Protein AF-A0A395GHM1-F1 (afdb_monomer)

Mean predicted aligned error: 10.69 Å

Solvent-accessible surface area (backbone atoms only — not comparable to full-atom values): 8608 Å² total; per-residue (Å²): 136,84,82,78,71,78,75,82,69,78,58,62,66,59,56,48,53,36,48,53,25,49,51,34,34,50,52,32,69,75,34,58,88,77,44,60,58,66,70,43,49,52,85,38,84,64,59,95,66,16,75,51,76,62,40,36,84,74,55,28,65,70,48,37,27,75,59,27,49,52,51,30,50,51,52,51,49,49,58,52,50,53,60,48,55,55,35,45,76,76,40,60,87,53,34,64,59,53,50,52,54,56,55,51,53,51,49,52,66,57,50,50,60,52,53,51,49,53,53,50,54,50,49,31,43,75,71,63,77,42,88,82,58,93,75,42,79,90,80,40,68,91,84,71,77,134

Radius of gyration: 22.51 Å; Cα contacts (8 Å, |Δi|>4): 71; chains: 1; bounding box: 68×45×54 Å

Structure (mmCIF, N/CA/C/O backbone):
data_AF-A0A395GHM1-F1
#
_entry.id   AF-A0A395GHM1-F1
#
loop_
_atom_site.group_PDB
_atom_site.id
_atom_site.type_symbol
_atom_site.label_atom_id
_atom_site.label_alt_id
_atom_site.label_comp_id
_atom_site.label_asym_id
_atom_site.label_entity_id
_atom_site.label_seq_id
_atom_site.pdbx_PDB_ins_code
_atom_site.Cartn_x
_atom_site.Cartn_y
_atom_site.Cartn_z
_atom_site.occupancy
_atom_site.B_iso_or_equiv
_atom_site.auth_seq_id
_atom_site.auth_comp_id
_atom_site.auth_asym_id
_atom_site.auth_atom_id
_atom_site.pdbx_PDB_model_num
ATOM 1 N N . MET A 1 1 ? -38.609 3.037 25.067 1.00 35.94 1 MET A N 1
ATOM 2 C CA . MET A 1 1 ? -38.239 4.041 24.048 1.00 35.94 1 MET A CA 1
ATOM 3 C C . MET A 1 1 ? -36.725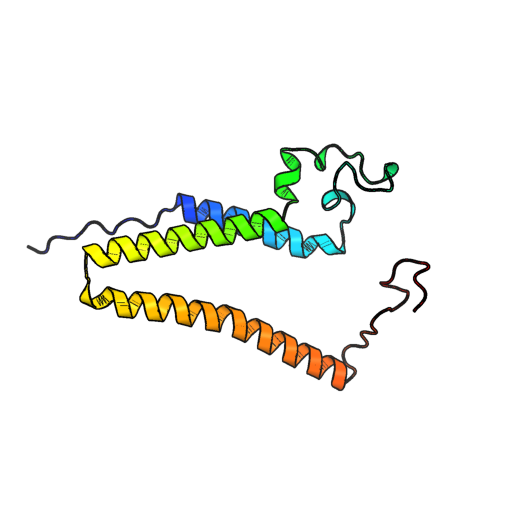 3.988 23.887 1.00 35.94 1 MET A C 1
ATOM 5 O O . MET A 1 1 ? -36.010 4.595 24.668 1.00 35.94 1 MET A O 1
ATOM 9 N N . ALA A 1 2 ? -36.237 3.122 22.995 1.00 37.53 2 ALA A N 1
ATOM 10 C CA . ALA A 1 2 ? -34.806 2.916 22.783 1.00 37.53 2 ALA A CA 1
ATOM 11 C C . ALA A 1 2 ? -34.285 4.020 21.856 1.00 37.53 2 ALA A C 1
ATOM 13 O O . ALA A 1 2 ? -34.709 4.109 20.707 1.00 37.53 2 ALA A O 1
ATOM 14 N N . LEU A 1 3 ? -33.416 4.883 22.378 1.00 43.34 3 LEU A N 1
ATOM 15 C CA . LEU A 1 3 ? -32.706 5.886 21.593 1.00 43.34 3 LEU A CA 1
ATOM 16 C C . LEU A 1 3 ? -31.771 5.153 20.628 1.00 43.34 3 LEU A C 1
ATOM 18 O O . LEU A 1 3 ? -30.749 4.602 21.032 1.00 43.34 3 LEU A O 1
ATOM 22 N N . THR A 1 4 ? -32.138 5.111 19.351 1.00 47.81 4 THR A N 1
ATOM 23 C CA . THR A 1 4 ? -31.234 4.702 18.279 1.00 47.81 4 THR A CA 1
ATOM 24 C C . THR A 1 4 ? -30.149 5.767 18.171 1.00 47.81 4 THR A C 1
ATOM 26 O O . THR A 1 4 ? -30.382 6.835 17.605 1.00 47.81 4 THR A O 1
ATOM 29 N N . ALA A 1 5 ? -28.982 5.511 18.763 1.00 48.44 5 ALA A N 1
ATOM 30 C CA . ALA A 1 5 ? -27.799 6.323 18.520 1.00 48.44 5 ALA A CA 1
ATOM 31 C C . ALA A 1 5 ? -27.563 6.392 16.998 1.00 48.44 5 ALA A C 1
ATOM 33 O O . ALA A 1 5 ? -27.666 5.352 16.333 1.00 48.44 5 ALA A O 1
ATOM 34 N N . PRO A 1 6 ? -27.295 7.575 16.417 1.00 42.91 6 PRO A N 1
ATOM 35 C CA . PRO A 1 6 ? -26.961 7.659 15.006 1.00 42.91 6 PRO A CA 1
ATOM 36 C C . PRO A 1 6 ? -25.716 6.804 14.788 1.00 42.91 6 PRO A C 1
ATOM 38 O O . PRO A 1 6 ? -24.674 7.058 15.389 1.00 42.91 6 PRO A O 1
ATOM 41 N N . ALA A 1 7 ? -25.826 5.761 13.963 1.00 50.97 7 ALA A N 1
ATOM 42 C CA . ALA A 1 7 ? -24.663 5.011 13.523 1.00 50.97 7 ALA A CA 1
ATOM 43 C C . ALA A 1 7 ? -23.707 6.027 12.895 1.00 50.97 7 ALA A C 1
ATOM 45 O O . ALA A 1 7 ? -24.026 6.587 11.846 1.00 50.97 7 ALA A O 1
ATOM 46 N N . THR A 1 8 ? -22.592 6.335 13.564 1.00 58.72 8 THR A N 1
ATOM 47 C CA . THR A 1 8 ? -21.615 7.294 13.050 1.00 58.72 8 THR A CA 1
ATOM 48 C C . THR A 1 8 ? -21.127 6.753 11.711 1.00 58.72 8 THR A C 1
ATOM 50 O O . THR A 1 8 ? -20.431 5.738 11.635 1.00 58.72 8 THR A O 1
ATOM 53 N N . GLY A 1 9 ? -21.642 7.361 10.640 1.00 58.88 9 GLY A N 1
ATOM 54 C CA . GLY A 1 9 ? -21.613 6.804 9.298 1.00 58.88 9 GLY A CA 1
ATOM 55 C C . GLY A 1 9 ? -20.187 6.492 8.889 1.00 58.88 9 GLY A C 1
ATOM 56 O O . GLY A 1 9 ? -19.268 7.280 9.116 1.00 58.88 9 GLY A O 1
ATOM 57 N N . ARG A 1 10 ? -19.995 5.314 8.299 1.00 63.62 10 ARG A N 1
ATOM 58 C CA . ARG A 1 10 ? -18.761 5.012 7.587 1.00 63.62 10 ARG A CA 1
ATOM 59 C C . ARG A 1 10 ? -18.533 6.140 6.584 1.00 63.62 10 ARG A C 1
ATOM 61 O O . ARG A 1 10 ? -19.419 6.449 5.795 1.00 63.62 10 ARG A O 1
ATOM 68 N N . GLU A 1 11 ? -17.370 6.769 6.644 1.00 80.12 11 GLU A N 1
ATOM 69 C CA . GLU A 1 11 ? -17.019 7.879 5.763 1.00 80.12 11 GLU A CA 1
ATOM 70 C C . GLU A 1 11 ? -16.819 7.332 4.339 1.00 80.12 11 GLU A C 1
ATOM 72 O O . GLU A 1 11 ? -15.714 6.964 3.938 1.00 80.12 11 GLU A O 1
ATOM 77 N N . HIS A 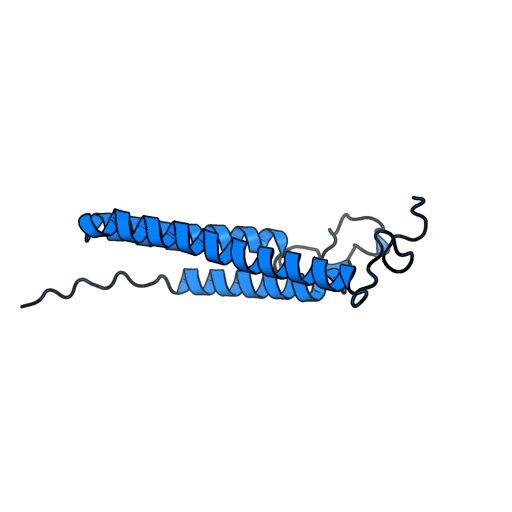1 12 ? -17.911 7.218 3.582 1.00 83.50 12 HIS A N 1
ATOM 78 C CA . HIS A 1 12 ? -17.935 6.578 2.263 1.00 83.50 12 HIS A CA 1
ATOM 79 C C . HIS A 1 12 ? -16.926 7.193 1.283 1.00 83.50 12 HIS A C 1
ATOM 81 O O . HIS A 1 12 ? -16.382 6.496 0.428 1.00 83.50 12 HIS A O 1
ATOM 87 N N . TRP A 1 13 ? -16.626 8.482 1.440 1.00 87.56 13 TRP A N 1
ATOM 88 C CA . TRP A 1 13 ? -15.626 9.184 0.643 1.00 87.56 13 TRP A CA 1
ATOM 89 C C . TRP A 1 13 ? -14.187 8.721 0.947 1.00 87.56 13 TRP A C 1
ATOM 91 O O . TRP A 1 13 ? -13.395 8.572 0.016 1.00 87.56 13 TRP A O 1
ATOM 101 N N . LEU A 1 14 ? -13.848 8.413 2.210 1.00 89.06 14 LEU A N 1
ATOM 102 C CA . LEU A 1 14 ? -12.540 7.848 2.584 1.00 89.06 14 LEU A CA 1
ATOM 103 C C . LEU A 1 14 ? -12.380 6.433 2.040 1.00 89.06 14 LEU A C 1
ATOM 105 O O . LEU A 1 14 ? -11.306 6.064 1.565 1.00 89.06 14 LEU A O 1
ATOM 109 N N . ASP A 1 15 ? -13.452 5.642 2.088 1.00 89.00 15 ASP A N 1
ATOM 110 C CA . ASP A 1 15 ? -13.454 4.302 1.509 1.00 89.00 15 ASP A CA 1
ATOM 111 C C . ASP A 1 15 ? -13.288 4.343 -0.015 1.00 89.00 15 ASP A C 1
ATOM 113 O O . ASP A 1 15 ? -12.540 3.529 -0.561 1.00 89.00 15 ASP A O 1
ATOM 117 N N . GLY A 1 16 ? -13.923 5.309 -0.690 1.00 90.88 16 GLY A N 1
ATOM 118 C CA . GLY A 1 16 ? -13.753 5.554 -2.122 1.00 90.88 16 GLY A CA 1
ATOM 119 C C . GLY A 1 16 ? -12.322 5.957 -2.479 1.00 90.88 16 GLY A C 1
ATOM 120 O O . GLY A 1 16 ? -11.717 5.357 -3.366 1.00 90.88 16 GLY A O 1
ATOM 121 N N . LEU A 1 17 ? -11.735 6.901 -1.737 1.00 91.69 17 LEU A N 1
ATOM 122 C CA . LEU A 1 17 ? -10.355 7.342 -1.956 1.00 91.69 17 LEU A CA 1
ATOM 123 C C . LEU A 1 17 ? -9.346 6.212 -1.707 1.00 91.69 17 LEU A C 1
ATOM 125 O O . LEU A 1 17 ? -8.412 6.025 -2.488 1.00 91.69 17 LEU A O 1
ATOM 129 N N . ARG A 1 18 ? -9.569 5.400 -0.666 1.00 91.94 18 ARG A N 1
ATOM 130 C CA . ARG A 1 18 ? -8.792 4.179 -0.422 1.00 91.94 18 ARG A CA 1
ATOM 131 C C . ARG A 1 18 ? -8.923 3.194 -1.586 1.00 91.94 18 ARG A C 1
ATOM 133 O O . ARG A 1 18 ? -7.931 2.578 -1.963 1.00 91.94 18 ARG A O 1
ATOM 140 N N . GLY A 1 19 ? -10.123 3.038 -2.145 1.00 92.94 19 GLY A N 1
ATOM 141 C CA . GLY A 1 19 ? -10.380 2.185 -3.306 1.00 92.94 19 GLY A CA 1
ATOM 142 C C . GLY A 1 19 ? -9.613 2.638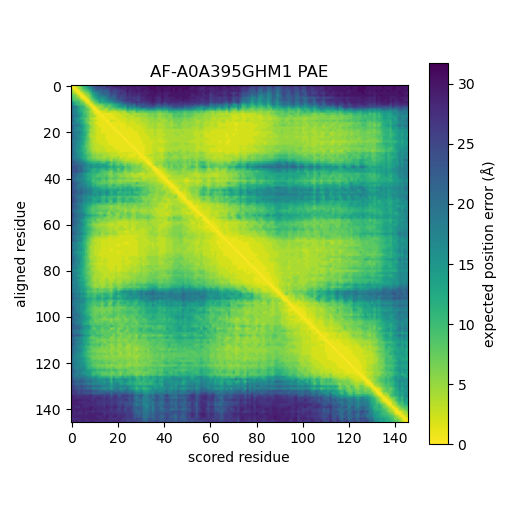 -4.549 1.00 92.94 19 GLY A C 1
ATOM 143 O O . GLY A 1 19 ? -8.945 1.822 -5.178 1.00 92.94 19 GLY A O 1
ATOM 144 N N . ILE A 1 20 ? -9.634 3.939 -4.850 1.00 94.25 20 ILE A N 1
ATOM 145 C CA . ILE A 1 20 ? -8.876 4.530 -5.965 1.00 94.25 20 ILE A CA 1
ATOM 146 C C . ILE A 1 20 ? -7.374 4.296 -5.772 1.00 94.25 20 ILE A C 1
ATOM 148 O O . ILE A 1 20 ? -6.706 3.810 -6.683 1.00 94.25 20 ILE A O 1
ATOM 152 N N . ALA A 1 21 ? -6.848 4.567 -4.572 1.00 93.69 21 ALA A N 1
ATOM 153 C CA . ALA A 1 21 ? -5.444 4.312 -4.262 1.00 93.69 21 ALA A CA 1
ATOM 154 C C . ALA A 1 21 ? -5.085 2.826 -4.445 1.00 93.69 21 ALA A C 1
ATOM 156 O O . ALA A 1 21 ? -4.081 2.511 -5.077 1.00 93.69 21 ALA A O 1
ATOM 157 N N . ALA A 1 22 ? -5.925 1.905 -3.960 1.00 93.81 22 ALA A N 1
ATOM 158 C CA . ALA A 1 22 ? -5.705 0.467 -4.110 1.00 93.81 22 ALA A CA 1
ATOM 159 C C . ALA A 1 22 ? -5.726 0.009 -5.578 1.00 93.81 22 ALA A C 1
ATOM 161 O O . ALA A 1 22 ? -4.904 -0.819 -5.963 1.00 93.81 22 ALA A O 1
ATOM 162 N N . ALA A 1 23 ? -6.624 0.559 -6.400 1.00 94.25 23 ALA A N 1
ATOM 163 C CA . ALA A 1 23 ? -6.686 0.260 -7.828 1.00 94.25 23 ALA A CA 1
ATOM 164 C C . ALA A 1 23 ? -5.407 0.705 -8.555 1.00 94.25 23 ALA A C 1
ATOM 166 O O . ALA A 1 23 ? -4.849 -0.063 -9.337 1.00 94.25 23 ALA A O 1
ATOM 167 N N . ILE A 1 24 ? -4.892 1.899 -8.240 1.00 92.56 24 ILE A N 1
ATOM 168 C CA . ILE A 1 24 ? -3.625 2.391 -8.801 1.00 92.56 24 ILE A CA 1
ATOM 169 C C . ILE A 1 24 ? -2.444 1.523 -8.339 1.00 92.56 24 ILE A C 1
ATOM 171 O O . ILE A 1 24 ? -1.570 1.192 -9.135 1.00 92.56 24 ILE A O 1
ATOM 175 N N . VAL A 1 25 ? -2.416 1.103 -7.070 1.00 93.44 25 VAL A N 1
ATOM 176 C CA . VAL A 1 25 ? -1.372 0.202 -6.549 1.00 93.44 25 VAL A CA 1
ATOM 177 C C . VAL A 1 25 ? -1.408 -1.164 -7.235 1.00 93.44 25 VAL A C 1
ATOM 179 O O . VAL A 1 25 ? -0.349 -1.711 -7.544 1.00 93.44 25 VAL A O 1
ATOM 182 N N . ALA A 1 26 ? -2.599 -1.712 -7.486 1.00 91.88 26 ALA A N 1
ATOM 183 C CA . ALA A 1 26 ? -2.749 -2.955 -8.233 1.00 91.88 26 ALA A CA 1
ATOM 184 C C . ALA A 1 26 ? -2.224 -2.784 -9.663 1.00 91.88 26 ALA A C 1
ATOM 186 O O . ALA A 1 26 ? -1.373 -3.557 -10.094 1.00 91.88 26 ALA A O 1
ATOM 187 N N . TRP A 1 27 ? -2.653 -1.725 -10.357 1.00 91.06 27 TRP A N 1
ATOM 188 C CA . TRP A 1 27 ? -2.175 -1.392 -11.700 1.00 91.06 27 TRP A CA 1
ATOM 189 C C . TRP A 1 27 ? -0.649 -1.270 -11.762 1.00 91.06 27 TRP A C 1
ATOM 191 O O . TRP A 1 27 ? -0.021 -1.840 -12.653 1.00 91.06 27 TRP A O 1
ATOM 201 N N . PHE A 1 28 ? -0.047 -0.590 -10.782 1.00 90.00 28 PHE A N 1
ATOM 202 C CA . PHE A 1 28 ? 1.403 -0.469 -10.649 1.00 90.00 28 PHE A CA 1
ATOM 203 C C . PHE A 1 28 ? 2.081 -1.842 -10.582 1.00 90.00 28 PHE A C 1
ATOM 205 O O . PHE A 1 28 ? 2.954 -2.115 -11.396 1.00 90.00 28 PHE A O 1
ATOM 212 N N . HIS A 1 29 ? 1.657 -2.737 -9.683 1.00 89.69 29 HIS A N 1
ATOM 213 C CA . HIS A 1 29 ? 2.280 -4.063 -9.563 1.00 89.69 29 HIS A CA 1
ATOM 214 C C . HIS A 1 29 ? 2.092 -4.924 -10.817 1.00 89.69 29 HIS A C 1
ATOM 216 O O . HIS A 1 29 ? 2.994 -5.678 -11.164 1.00 89.69 29 HIS A O 1
ATOM 222 N N . PHE A 1 30 ? 0.964 -4.790 -11.520 1.00 87.38 30 PHE A N 1
ATOM 223 C CA . PHE A 1 30 ? 0.728 -5.525 -12.766 1.00 87.38 30 PHE A CA 1
ATOM 224 C C . PHE A 1 30 ? 1.611 -5.073 -13.927 1.00 87.38 30 PHE A C 1
ATOM 226 O O . PHE A 1 30 ? 1.838 -5.845 -14.849 1.00 87.38 30 PHE A O 1
ATOM 233 N N . THR A 1 31 ? 2.071 -3.824 -13.924 1.00 86.88 31 THR A N 1
ATOM 234 C CA . THR A 1 31 ? 2.680 -3.225 -15.118 1.00 86.88 31 THR A CA 1
ATOM 235 C C . THR A 1 31 ? 4.098 -2.719 -14.895 1.00 86.88 31 THR A C 1
ATOM 237 O O . THR A 1 31 ? 4.773 -2.416 -15.872 1.00 86.88 31 THR A O 1
ATOM 240 N N . VAL A 1 32 ? 4.590 -2.653 -13.653 1.00 83.06 32 VAL A N 1
ATOM 241 C CA . VAL A 1 32 ? 5.941 -2.153 -13.340 1.00 83.06 32 VAL A CA 1
ATOM 242 C C . VAL A 1 32 ? 7.056 -2.986 -13.971 1.00 83.06 32 VAL A C 1
ATOM 244 O O . VAL A 1 32 ? 8.065 -2.419 -14.380 1.00 83.06 32 VAL A O 1
ATOM 247 N N . CYS A 1 33 ? 6.863 -4.299 -14.104 1.00 78.06 33 CYS A N 1
ATOM 248 C CA . C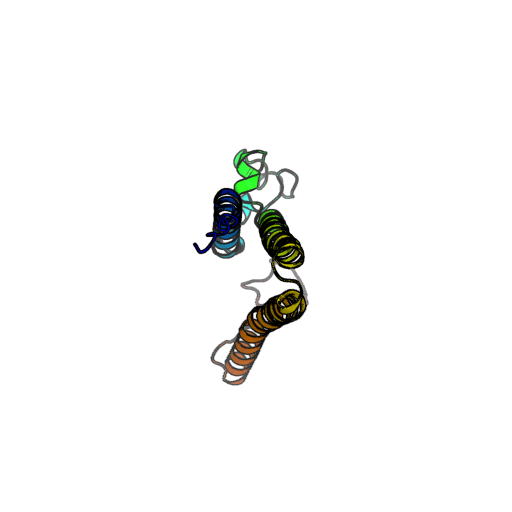YS A 1 33 ? 7.836 -5.189 -14.742 1.00 78.06 33 CYS A CA 1
ATOM 249 C C . CYS A 1 33 ? 7.809 -5.106 -16.277 1.00 78.06 33 CYS A C 1
ATOM 251 O O . CYS A 1 33 ? 8.837 -5.313 -16.909 1.00 78.06 33 CYS A O 1
ATOM 253 N N . GLU A 1 34 ? 6.666 -4.748 -16.865 1.00 79.31 34 GLU A N 1
ATOM 254 C CA . GLU A 1 34 ? 6.461 -4.747 -18.322 1.00 79.31 34 GLU A CA 1
ATOM 255 C C . GLU A 1 34 ? 6.653 -3.355 -18.949 1.00 79.31 34 GLU A C 1
ATOM 257 O O . GLU A 1 34 ? 7.100 -3.214 -20.086 1.00 79.31 34 GLU A O 1
ATOM 262 N N . MET A 1 35 ? 6.314 -2.289 -18.219 1.00 75.12 35 MET A N 1
ATOM 263 C CA . MET A 1 35 ? 6.270 -0.923 -18.739 1.00 75.12 35 MET A CA 1
ATOM 264 C C . MET A 1 35 ? 7.309 -0.026 -18.065 1.00 75.12 35 MET A C 1
ATOM 266 O O . MET A 1 35 ? 6.995 0.723 -17.153 1.00 75.12 35 MET A O 1
ATOM 270 N N . GLY A 1 36 ? 8.549 -0.016 -18.551 1.00 72.00 36 GLY A N 1
ATOM 271 C CA . GLY A 1 36 ? 9.608 0.851 -18.006 1.00 72.00 36 GLY A CA 1
ATOM 272 C C . GLY A 1 36 ? 9.328 2.370 -18.072 1.00 72.00 36 GLY A C 1
ATOM 273 O O . GLY A 1 36 ? 9.424 3.047 -17.044 1.00 72.00 36 GLY A O 1
ATOM 274 N N . PRO A 1 37 ? 8.974 2.949 -19.240 1.00 74.12 37 PRO A N 1
ATOM 275 C CA . PRO A 1 37 ? 8.845 4.400 -19.415 1.00 74.12 37 PRO A CA 1
ATOM 276 C C . PRO A 1 37 ? 7.916 5.140 -18.429 1.00 74.12 37 PRO A C 1
ATOM 278 O O . PRO A 1 37 ? 8.339 6.172 -17.908 1.00 74.12 37 PRO A O 1
ATOM 281 N N . PRO A 1 38 ? 6.681 4.684 -18.129 1.00 77.69 38 PRO A N 1
ATOM 282 C CA . PRO A 1 38 ? 5.780 5.391 -17.206 1.00 77.69 38 PRO A CA 1
ATOM 283 C C . PRO A 1 38 ? 6.253 5.431 -15.750 1.00 77.69 38 PRO A C 1
ATOM 285 O O . PRO A 1 38 ? 5.857 6.336 -15.016 1.00 77.69 38 PRO A O 1
ATOM 288 N N . TYR A 1 39 ? 7.121 4.505 -15.338 1.00 80.50 39 TYR A N 1
ATOM 289 C CA . TYR A 1 39 ? 7.631 4.438 -13.965 1.00 80.50 39 TYR A CA 1
ATOM 290 C C . TYR A 1 39 ? 8.969 5.151 -13.767 1.00 80.50 39 TYR A C 1
ATOM 292 O O . TYR A 1 39 ? 9.414 5.328 -12.631 1.00 80.50 39 TYR A O 1
ATOM 300 N N . ARG A 1 40 ? 9.595 5.618 -14.851 1.00 82.38 40 ARG A N 1
ATOM 301 C CA . ARG A 1 40 ? 10.806 6.438 -14.797 1.00 82.38 40 ARG A CA 1
ATOM 302 C C . ARG A 1 40 ? 10.464 7.921 -14.652 1.00 82.38 40 ARG A C 1
ATOM 304 O O . ARG A 1 40 ? 9.449 8.415 -15.139 1.00 82.38 40 ARG A O 1
ATOM 311 N N . SER A 1 41 ? 11.339 8.647 -13.957 1.00 81.25 41 SER A N 1
ATOM 312 C CA . SER A 1 41 ? 11.239 10.104 -13.838 1.00 81.25 41 SER A CA 1
ATOM 313 C C . SER A 1 41 ? 11.514 10.771 -15.185 1.00 81.25 41 SER A C 1
ATOM 315 O O . SER A 1 41 ? 12.388 10.318 -15.919 1.00 81.25 41 SER A O 1
ATOM 317 N N . PHE A 1 42 ? 10.867 11.907 -15.451 1.00 82.31 42 PHE A N 1
ATOM 318 C CA . PHE A 1 42 ? 11.134 12.738 -16.635 1.00 82.31 42 PHE A CA 1
ATOM 319 C C . PHE A 1 42 ? 12.617 13.168 -16.766 1.00 82.31 42 PHE A C 1
ATOM 321 O O . PHE A 1 42 ? 13.125 13.486 -17.837 1.00 82.31 42 PHE A O 1
ATOM 328 N N . TRP A 1 43 ? 13.343 13.184 -15.647 1.00 83.06 43 TRP A N 1
ATOM 329 C CA . TRP A 1 43 ? 14.764 13.540 -15.600 1.00 83.06 43 TRP A CA 1
ATOM 330 C C . TRP A 1 43 ? 15.699 12.324 -15.514 1.00 83.06 43 TRP A C 1
ATOM 332 O O . TRP A 1 43 ? 16.876 12.480 -15.209 1.00 83.06 43 TRP A O 1
ATOM 342 N N . SER A 1 44 ? 15.188 11.112 -15.746 1.00 82.31 44 SER A N 1
ATOM 343 C CA . SER A 1 44 ? 15.987 9.883 -15.749 1.00 82.31 44 SER A CA 1
ATOM 344 C C . SER A 1 44 ? 16.815 9.756 -17.037 1.00 82.31 44 SER A C 1
ATOM 346 O O . SER A 1 44 ? 16.433 10.260 -18.095 1.00 82.31 44 SER A O 1
ATOM 348 N N . THR A 1 45 ? 17.969 9.094 -16.952 1.00 79.75 45 THR A N 1
ATOM 349 C CA . THR A 1 45 ? 18.827 8.751 -18.093 1.00 79.75 45 THR A CA 1
ATOM 350 C C . THR A 1 45 ? 18.515 7.334 -18.600 1.00 79.75 45 THR A C 1
ATOM 352 O O . THR A 1 45 ? 18.175 6.470 -17.788 1.00 79.75 45 THR A O 1
ATOM 355 N N . PRO A 1 46 ? 18.623 7.058 -19.915 1.00 81.25 46 PRO A N 1
ATOM 356 C CA . PRO A 1 46 ? 18.905 7.986 -21.018 1.00 81.25 46 PRO A CA 1
ATOM 357 C C . PRO A 1 46 ? 17.711 8.907 -21.341 1.00 81.25 46 PRO A C 1
ATOM 359 O O . PRO A 1 46 ? 16.553 8.568 -21.104 1.00 81.25 46 PRO A O 1
ATOM 362 N N . ALA A 1 47 ? 17.986 10.116 -21.840 1.00 77.44 47 ALA A N 1
ATOM 363 C CA . ALA A 1 47 ? 16.968 11.164 -21.998 1.00 77.44 47 ALA A CA 1
ATOM 364 C C . ALA A 1 47 ? 15.950 10.877 -23.118 1.00 77.44 47 ALA A C 1
ATOM 366 O O . ALA A 1 47 ? 14.794 11.286 -23.002 1.00 77.44 47 ALA A O 1
ATOM 367 N N . GLU A 1 48 ? 16.358 10.151 -24.162 1.00 80.56 48 GLU A N 1
ATOM 368 C CA . GLU A 1 48 ? 15.494 9.683 -25.261 1.00 80.56 48 GLU A CA 1
ATOM 369 C C . GLU A 1 48 ? 14.304 8.856 -24.751 1.00 80.56 48 GLU A C 1
ATOM 371 O O . GLU A 1 48 ? 13.187 8.943 -25.273 1.00 80.56 48 GLU A O 1
ATOM 376 N N . ASP A 1 49 ? 14.523 8.152 -23.636 1.00 77.88 49 ASP A N 1
ATOM 377 C CA . ASP A 1 49 ? 13.539 7.295 -23.002 1.00 77.88 49 ASP A CA 1
ATOM 378 C C . ASP A 1 49 ? 12.706 7.946 -21.900 1.00 77.88 49 ASP A C 1
ATOM 380 O O . ASP A 1 49 ? 11.802 7.335 -21.329 1.00 77.88 49 ASP A O 1
ATOM 384 N N . ASN A 1 50 ? 12.956 9.207 -21.584 1.00 80.38 50 ASN A N 1
ATOM 385 C CA . ASN A 1 50 ? 12.385 9.803 -20.383 1.00 80.38 50 ASN A CA 1
ATOM 386 C C . ASN A 1 50 ? 11.881 11.226 -20.609 1.00 80.38 50 ASN A C 1
ATOM 388 O O . ASN A 1 50 ? 11.714 11.985 -19.670 1.00 80.38 50 ASN A O 1
ATOM 392 N N . ARG A 1 51 ? 11.603 11.604 -21.858 1.00 84.31 51 ARG A N 1
ATOM 393 C CA . ARG A 1 51 ? 11.049 12.921 -22.207 1.00 84.31 51 ARG A CA 1
ATOM 394 C C . ARG A 1 51 ? 9.587 12.849 -22.643 1.00 84.31 51 ARG A C 1
ATOM 396 O O . ARG A 1 51 ? 9.186 13.485 -23.614 1.00 84.31 51 ARG A O 1
ATOM 403 N N . ARG A 1 52 ? 8.770 12.051 -21.948 1.00 83.56 52 ARG A N 1
ATOM 404 C CA . ARG A 1 52 ? 7.359 11.848 -22.314 1.00 83.56 52 ARG A CA 1
ATOM 405 C C . ARG A 1 52 ? 6.424 12.700 -21.459 1.00 83.56 52 ARG A C 1
ATOM 407 O O . ARG A 1 52 ? 6.600 12.813 -20.250 1.00 83.56 52 ARG A O 1
ATOM 414 N N . TRP A 1 53 ? 5.384 13.270 -22.069 1.00 83.94 53 TRP A N 1
ATOM 415 C CA . TRP A 1 53 ? 4.445 14.162 -21.368 1.00 83.94 53 TRP A CA 1
ATOM 416 C C . TRP A 1 53 ? 3.678 13.471 -20.231 1.00 83.94 53 TRP A C 1
ATOM 418 O O . TRP A 1 53 ? 3.387 14.107 -19.223 1.00 83.94 53 TRP A O 1
ATOM 428 N N . PHE A 1 54 ? 3.418 12.161 -20.329 1.00 82.69 54 PHE A N 1
ATOM 429 C CA . PHE A 1 54 ? 2.744 11.399 -19.267 1.00 82.69 54 PHE A CA 1
ATOM 430 C C . PHE A 1 54 ? 3.577 11.247 -17.9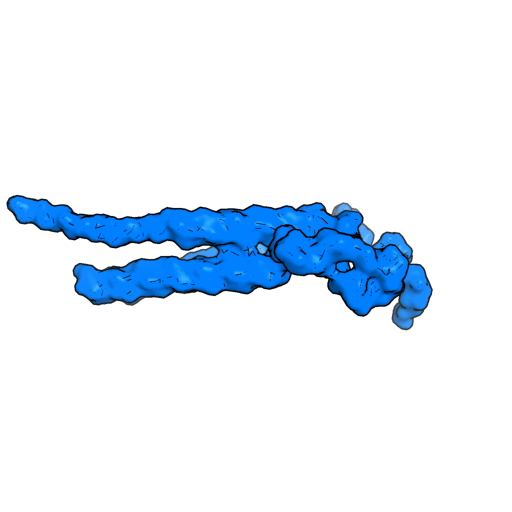80 1.00 82.69 54 PHE A C 1
ATOM 432 O O . PHE A 1 54 ? 3.027 10.909 -16.935 1.00 82.69 54 PHE A O 1
ATOM 439 N N . GLN A 1 55 ? 4.888 11.512 -18.029 1.00 84.25 55 GLN A N 1
ATOM 440 C CA . GLN A 1 55 ? 5.766 11.495 -16.852 1.00 84.25 55 GLN A CA 1
ATOM 441 C C . GLN A 1 55 ? 5.649 12.784 -16.019 1.00 84.25 55 GLN A C 1
ATOM 443 O O . GLN A 1 55 ? 6.206 12.864 -14.922 1.00 84.25 55 GLN A O 1
ATOM 448 N N . LEU A 1 56 ? 4.930 13.797 -16.516 1.00 86.69 56 LEU A N 1
ATOM 449 C CA . LEU A 1 56 ? 4.687 15.058 -15.821 1.00 86.69 56 LEU A CA 1
ATOM 450 C C . LEU A 1 56 ? 3.353 15.032 -15.043 1.00 86.69 56 LEU A C 1
ATOM 452 O O . LEU A 1 56 ? 2.442 14.262 -15.366 1.00 86.69 56 LEU A O 1
ATOM 456 N N . PRO A 1 57 ? 3.207 15.858 -13.990 1.00 84.38 57 PRO A N 1
ATOM 457 C CA . PRO A 1 57 ? 1.916 16.074 -13.340 1.00 84.38 57 PRO A CA 1
ATOM 458 C C . PRO A 1 57 ? 0.891 16.662 -14.331 1.00 84.38 57 PRO A C 1
ATOM 460 O O . PRO A 1 57 ? 1.278 17.480 -15.165 1.00 84.38 57 PRO A O 1
ATOM 463 N N . PRO A 1 58 ? -0.405 16.299 -14.248 1.00 82.94 58 PRO A N 1
ATOM 464 C CA . PRO A 1 58 ? -1.034 15.442 -13.237 1.00 82.94 58 PRO A CA 1
ATOM 465 C C . PRO A 1 58 ? -0.975 13.934 -13.548 1.00 82.94 58 PRO A C 1
ATOM 467 O O . PRO A 1 58 ? -1.159 13.128 -12.642 1.00 82.94 58 PRO A O 1
ATOM 470 N N . PHE A 1 59 ? -0.689 13.528 -14.789 1.00 85.75 59 PHE A N 1
ATOM 471 C CA . PHE A 1 59 ? -0.761 12.125 -15.233 1.00 85.75 59 PHE A CA 1
ATOM 472 C C . PHE A 1 59 ? 0.199 11.195 -14.491 1.00 85.75 59 PHE A C 1
ATOM 474 O O . PHE A 1 59 ? -0.140 10.042 -14.225 1.00 85.75 59 PHE A O 1
ATOM 481 N N . ARG A 1 60 ? 1.347 11.724 -14.051 1.00 84.44 60 ARG A N 1
ATOM 482 C CA . ARG A 1 60 ? 2.299 11.010 -13.192 1.00 84.44 60 ARG A CA 1
ATOM 483 C C . ARG A 1 60 ? 1.648 10.392 -11.949 1.00 84.44 60 ARG A C 1
ATOM 485 O O . ARG A 1 60 ? 2.103 9.347 -11.496 1.00 84.44 60 ARG A O 1
ATOM 492 N N . LEU A 1 61 ? 0.588 10.997 -11.401 1.00 85.31 61 LEU A N 1
ATOM 493 C CA . LEU A 1 61 ? -0.115 10.472 -10.222 1.00 85.31 61 LEU A CA 1
ATOM 494 C C . LEU A 1 61 ? -0.702 9.075 -10.467 1.00 85.31 61 LEU A C 1
ATOM 496 O O . LEU A 1 61 ? -0.710 8.263 -9.548 1.00 85.31 61 LEU A O 1
ATOM 500 N N . LEU A 1 62 ? -1.126 8.770 -11.698 1.00 85.31 62 LEU A N 1
ATOM 501 C CA . LEU A 1 62 ? -1.684 7.461 -12.058 1.00 85.31 62 LEU A CA 1
ATOM 502 C C . LEU A 1 62 ? -0.623 6.354 -12.099 1.00 85.31 62 LEU A C 1
ATOM 504 O O . LEU A 1 62 ? -0.953 5.187 -11.929 1.00 85.31 62 LEU A O 1
ATOM 508 N N . PHE A 1 63 ? 0.647 6.714 -12.286 1.00 84.31 63 PHE A N 1
ATOM 509 C CA . PHE A 1 63 ? 1.771 5.774 -12.333 1.00 84.31 63 PHE A CA 1
ATOM 510 C C . PHE A 1 63 ? 2.626 5.807 -11.057 1.00 84.31 63 PHE A C 1
ATOM 512 O O . PHE A 1 63 ? 3.501 4.967 -10.859 1.00 84.31 63 PHE A O 1
ATOM 519 N N . ALA A 1 64 ? 2.362 6.745 -10.143 1.00 85.38 64 ALA A N 1
ATOM 520 C CA . ALA A 1 64 ? 3.077 6.893 -8.879 1.00 85.38 64 ALA A CA 1
ATOM 521 C C . ALA A 1 64 ? 2.632 5.857 -7.827 1.00 85.38 64 ALA A C 1
ATOM 523 O O . ALA A 1 64 ? 2.208 6.214 -6.727 1.00 85.38 64 ALA A O 1
ATOM 524 N N . GLY A 1 65 ? 2.756 4.563 -8.141 1.00 87.12 65 GLY A N 1
ATOM 525 C CA . GLY A 1 65 ? 2.306 3.469 -7.273 1.00 87.12 65 GLY A CA 1
ATOM 526 C C . GLY A 1 65 ? 2.891 3.530 -5.861 1.00 87.12 65 GLY A C 1
ATOM 527 O O . GLY A 1 65 ? 2.152 3.399 -4.889 1.00 87.12 65 GLY A O 1
ATOM 528 N N . GLN A 1 66 ? 4.185 3.840 -5.730 1.00 86.56 66 GLN A N 1
ATOM 529 C CA . GLN A 1 66 ? 4.859 3.996 -4.430 1.00 86.56 66 GLN A CA 1
ATOM 530 C C . GLN A 1 66 ? 4.198 5.071 -3.547 1.00 86.56 66 GLN A C 1
ATOM 532 O O . GLN A 1 66 ? 3.968 4.854 -2.358 1.00 86.56 66 GLN A O 1
ATOM 537 N N . ALA A 1 67 ? 3.825 6.214 -4.133 1.00 90.25 67 ALA A N 1
ATOM 538 C CA . ALA A 1 67 ? 3.128 7.273 -3.405 1.00 90.25 67 ALA A CA 1
ATOM 539 C C . ALA A 1 67 ? 1.690 6.860 -3.041 1.00 90.25 67 ALA A C 1
ATOM 541 O O . ALA A 1 67 ? 1.211 7.163 -1.949 1.00 90.25 67 ALA A O 1
ATOM 542 N N . MET A 1 68 ? 1.013 6.118 -3.922 1.00 92.88 68 MET A N 1
ATOM 543 C CA . MET A 1 68 ? -0.354 5.643 -3.682 1.00 92.88 68 MET A CA 1
ATOM 544 C C . MET A 1 68 ? -0.438 4.599 -2.564 1.00 92.88 68 MET A C 1
ATOM 546 O O . MET A 1 68 ? -1.413 4.606 -1.813 1.00 92.88 68 MET A O 1
ATOM 550 N N . VAL A 1 69 ? 0.593 3.764 -2.373 1.00 92.56 69 VAL A N 1
ATOM 551 C CA . VAL A 1 69 ? 0.690 2.858 -1.212 1.00 92.56 69 VAL A CA 1
ATOM 552 C C . VAL A 1 69 ? 0.703 3.648 0.101 1.00 92.56 69 VAL A C 1
ATOM 554 O O . VAL A 1 69 ? -0.023 3.305 1.038 1.00 92.56 69 VAL A O 1
ATOM 557 N N . LEU A 1 70 ? 1.479 4.737 0.170 1.00 93.06 70 LEU A N 1
ATOM 558 C CA . LEU A 1 70 ? 1.523 5.603 1.351 1.00 93.06 70 LEU A CA 1
ATOM 559 C C . LEU A 1 70 ? 0.146 6.218 1.630 1.00 93.06 70 LEU A C 1
ATOM 561 O O . LEU A 1 70 ? -0.350 6.136 2.753 1.00 93.06 70 LEU A O 1
ATOM 565 N N . ILE A 1 71 ? -0.498 6.775 0.601 1.00 92.69 71 ILE A N 1
ATOM 566 C CA . ILE A 1 71 ? -1.839 7.368 0.702 1.00 92.69 71 ILE A CA 1
ATOM 567 C C . ILE A 1 71 ? -2.858 6.327 1.187 1.00 92.69 71 ILE A C 1
ATOM 569 O O . ILE A 1 71 ? -3.611 6.591 2.126 1.00 92.69 71 ILE A O 1
ATOM 573 N N . PHE A 1 72 ? -2.842 5.120 0.615 1.00 92.75 72 PHE A N 1
ATOM 574 C CA . PHE A 1 72 ? -3.700 4.012 1.032 1.00 92.75 72 PHE A CA 1
ATOM 575 C C . PHE A 1 72 ? -3.541 3.695 2.525 1.00 92.75 72 PHE A C 1
ATOM 577 O O . PHE A 1 72 ? -4.540 3.543 3.239 1.00 92.75 72 PHE A O 1
ATOM 584 N N . PHE A 1 73 ? -2.302 3.621 3.022 1.00 90.12 73 PHE A N 1
ATOM 585 C CA . PHE A 1 73 ? -2.040 3.335 4.432 1.00 90.12 73 PHE A CA 1
ATOM 586 C C . PHE A 1 73 ? -2.423 4.486 5.361 1.00 90.12 73 PHE A C 1
ATOM 588 O O . PHE A 1 73 ? -2.995 4.217 6.420 1.00 90.12 73 PHE A O 1
ATOM 595 N N . VAL A 1 74 ? -2.165 5.737 4.975 1.00 93.38 74 VAL A N 1
ATOM 596 C CA . VAL A 1 74 ? -2.52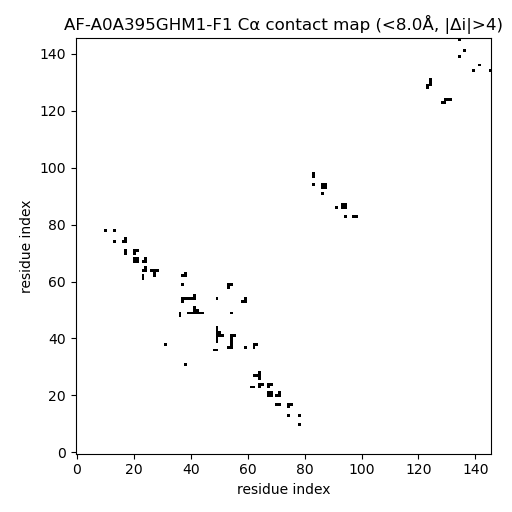7 6.925 5.764 1.00 93.38 74 VAL A CA 1
ATOM 597 C C . VAL A 1 74 ? -4.044 7.041 5.897 1.00 93.38 74 VAL A C 1
ATOM 599 O O . VAL A 1 74 ? -4.547 7.145 7.014 1.00 93.38 74 VAL A O 1
ATOM 602 N N . ILE A 1 75 ? -4.789 6.927 4.793 1.00 92.62 75 ILE A N 1
ATOM 603 C CA . ILE A 1 75 ? -6.261 6.970 4.800 1.00 92.62 75 ILE A CA 1
ATOM 604 C C . ILE A 1 75 ? -6.834 5.819 5.628 1.00 92.62 75 ILE A C 1
ATOM 606 O O . ILE A 1 75 ? -7.727 6.021 6.451 1.00 92.62 75 ILE A O 1
ATOM 610 N N . SER A 1 76 ? -6.302 4.606 5.449 1.00 88.94 76 SER A N 1
ATOM 611 C CA . SER A 1 76 ? -6.741 3.439 6.220 1.00 88.94 76 SER A CA 1
ATOM 612 C C . SER A 1 76 ? -6.470 3.614 7.714 1.00 88.94 76 SER A C 1
ATOM 614 O O . SER A 1 76 ? -7.318 3.270 8.535 1.00 88.94 76 SER A O 1
ATOM 616 N N . GLY A 1 77 ? -5.306 4.161 8.073 1.00 88.69 77 GLY A N 1
ATOM 617 C CA . GLY A 1 77 ? -4.955 4.482 9.453 1.00 88.69 77 GLY A CA 1
ATOM 618 C C . GLY A 1 77 ? -5.894 5.526 10.046 1.00 88.69 77 GLY A C 1
ATOM 619 O O . GLY A 1 77 ? -6.444 5.305 11.119 1.00 88.69 77 GLY A O 1
ATOM 620 N N . TYR A 1 78 ? -6.148 6.611 9.317 1.00 90.44 78 TYR A N 1
ATOM 621 C CA . TYR A 1 78 ? -7.062 7.672 9.729 1.00 90.44 78 TYR A CA 1
ATOM 622 C C . TYR A 1 78 ? -8.488 7.152 9.976 1.00 90.44 78 TYR A C 1
ATOM 624 O O . TYR A 1 78 ? -9.044 7.374 11.053 1.00 90.44 78 TYR A O 1
ATOM 632 N N . ALA A 1 79 ? -9.047 6.383 9.034 1.00 87.69 79 ALA A N 1
ATOM 633 C CA . ALA A 1 79 ? -10.390 5.809 9.149 1.00 87.69 79 ALA A CA 1
ATOM 634 C C . ALA A 1 79 ? -10.525 4.851 10.348 1.00 87.69 79 ALA A C 1
ATOM 636 O O . ALA A 1 79 ? -11.552 4.825 11.029 1.00 87.69 79 ALA A O 1
ATOM 637 N N . VAL A 1 80 ? -9.480 4.075 10.647 1.00 85.00 80 VAL A N 1
ATOM 638 C CA . VAL A 1 80 ? -9.463 3.203 11.829 1.00 85.00 80 VAL A CA 1
ATOM 639 C C . VAL A 1 80 ? -9.360 4.030 13.109 1.00 85.00 80 VAL A C 1
ATOM 641 O O . VAL A 1 80 ? -10.160 3.816 14.021 1.00 85.00 80 VAL A O 1
ATOM 644 N N . SER A 1 81 ? -8.442 4.997 13.171 1.00 87.44 81 SER A N 1
ATOM 645 C CA . SER A 1 81 ? -8.228 5.847 14.346 1.00 87.44 81 SER A CA 1
ATOM 646 C C . SER A 1 81 ? -9.493 6.605 14.741 1.00 87.44 81 SER A C 1
ATOM 648 O O . SER A 1 81 ? -9.903 6.534 15.899 1.00 87.44 81 SER A O 1
ATOM 650 N N . ILE A 1 82 ? -10.180 7.243 13.787 1.00 87.12 82 ILE A N 1
ATOM 651 C CA . ILE A 1 82 ? -11.421 7.972 14.083 1.00 87.12 82 ILE A CA 1
ATOM 652 C C . ILE A 1 82 ? -12.526 7.034 14.590 1.00 87.12 82 ILE A C 1
ATOM 654 O O . ILE A 1 82 ? -13.246 7.371 15.527 1.00 87.12 82 ILE A O 1
ATOM 658 N N . SER A 1 83 ? -12.607 5.808 14.058 1.00 82.38 83 SER A N 1
ATOM 659 C CA . SER A 1 83 ? -13.583 4.803 14.503 1.00 82.38 83 SER A CA 1
ATOM 660 C C . SER A 1 83 ? -13.327 4.268 15.920 1.00 82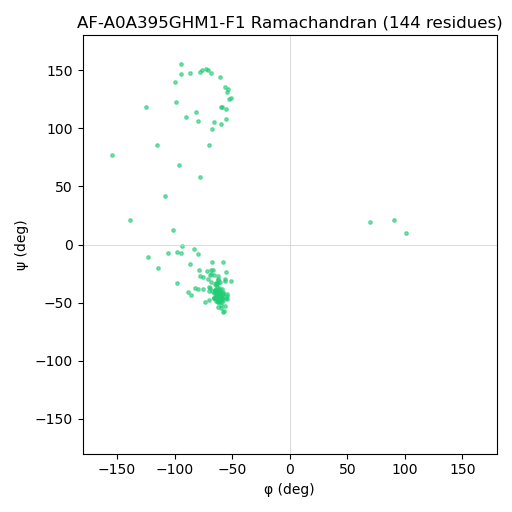.38 83 SER A C 1
ATOM 662 O O . SER A 1 83 ? -14.224 3.694 16.545 1.00 82.38 83 SER A O 1
ATOM 664 N N . ILE A 1 84 ? -12.091 4.387 16.408 1.00 83.19 84 ILE A N 1
ATOM 665 C CA . ILE A 1 84 ? -11.676 3.975 17.751 1.00 83.19 84 ILE A CA 1
ATOM 666 C C . ILE A 1 84 ? -11.888 5.127 18.736 1.00 83.19 84 ILE A C 1
ATOM 668 O O . ILE A 1 84 ? -12.394 4.890 19.831 1.00 83.19 84 ILE A O 1
ATOM 672 N N . VAL A 1 85 ? -11.570 6.362 18.334 1.00 85.50 85 VAL A N 1
ATOM 673 C CA . VAL A 1 85 ? -11.833 7.570 19.132 1.00 85.50 85 VAL A CA 1
ATOM 674 C C . VAL A 1 85 ? -13.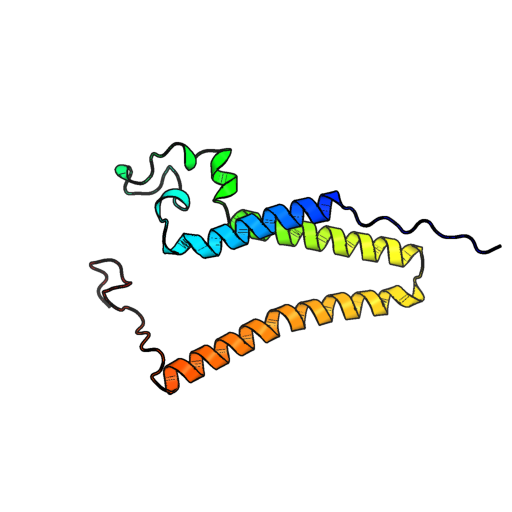331 7.731 19.391 1.00 85.50 85 VAL A C 1
ATOM 676 O O . VAL A 1 85 ? -13.721 7.841 20.547 1.00 85.50 85 VAL A O 1
ATOM 679 N N . ARG A 1 86 ? -14.176 7.615 18.356 1.00 82.56 86 ARG A N 1
ATOM 680 C CA . ARG A 1 86 ? -15.644 7.647 18.514 1.00 82.56 86 ARG A CA 1
ATOM 681 C C . ARG A 1 86 ? -16.146 6.543 19.460 1.00 82.56 86 ARG A C 1
ATOM 683 O O . ARG A 1 86 ? -16.957 6.798 20.341 1.00 82.56 86 ARG A O 1
ATOM 690 N N . LEU A 1 87 ? -15.590 5.327 19.367 1.00 82.06 87 LEU A N 1
ATOM 691 C CA . LEU A 1 87 ? -15.963 4.233 20.277 1.00 82.06 87 LEU A CA 1
ATOM 692 C C . LEU A 1 87 ? -15.585 4.527 21.739 1.00 82.06 87 LEU A C 1
ATOM 694 O O . LEU A 1 87 ? -16.296 4.107 22.648 1.00 82.06 87 LEU A O 1
ATOM 698 N N . ARG A 1 88 ? -14.466 5.218 21.985 1.00 80.62 88 ARG A N 1
ATOM 699 C CA . ARG A 1 88 ? -14.055 5.583 23.348 1.00 80.62 88 ARG A CA 1
ATOM 700 C C . ARG A 1 88 ? -15.120 6.436 24.041 1.00 80.62 88 ARG A C 1
ATOM 702 O O . ARG A 1 88 ? -15.325 6.263 25.238 1.00 80.62 88 ARG A O 1
ATOM 709 N N . GLU A 1 89 ? -15.756 7.341 23.302 1.00 80.44 89 GLU A N 1
ATOM 710 C CA . GLU A 1 89 ? -16.796 8.238 23.816 1.00 80.44 89 GLU A CA 1
ATOM 711 C C . GLU A 1 89 ? -18.132 7.511 24.022 1.00 80.44 89 GLU A C 1
ATOM 713 O O . GLU A 1 89 ? -18.802 7.739 25.023 1.00 80.44 89 GLU A O 1
ATOM 718 N N . GLU A 1 90 ? -18.489 6.589 23.124 1.00 80.88 90 GLU A N 1
ATOM 719 C CA . GLU A 1 90 ? -19.773 5.874 23.164 1.00 80.88 90 GLU A CA 1
ATOM 720 C C . GLU A 1 90 ? -19.785 4.663 24.124 1.00 80.88 90 GLU A C 1
ATOM 722 O O . GLU A 1 90 ? -20.800 4.385 24.761 1.00 80.88 90 GLU A O 1
ATOM 727 N N . ALA A 1 91 ? -18.685 3.904 24.218 1.00 80.00 91 ALA A N 1
ATOM 728 C CA . ALA A 1 91 ? -18.634 2.627 24.943 1.00 80.00 91 ALA A CA 1
ATOM 729 C C . ALA A 1 91 ? -17.210 2.277 25.448 1.00 80.00 91 ALA A C 1
ATOM 731 O O . ALA A 1 91 ? -16.538 1.395 24.889 1.00 80.00 91 ALA A O 1
ATOM 732 N N . PRO A 1 92 ? -16.735 2.901 26.544 1.00 76.56 92 PRO A N 1
ATOM 733 C CA . PRO A 1 92 ? -15.354 2.761 27.024 1.00 76.56 92 PRO A CA 1
ATOM 734 C C . PRO A 1 92 ? -14.979 1.327 27.440 1.00 76.56 92 PRO A C 1
ATOM 736 O O . PRO A 1 92 ? -13.822 0.926 27.320 1.00 76.56 92 PRO A O 1
ATOM 739 N N . THR A 1 93 ? -15.947 0.509 27.856 1.00 80.62 93 THR A N 1
ATOM 740 C CA . THR A 1 93 ? -15.738 -0.902 28.236 1.00 80.62 93 THR A CA 1
ATOM 741 C C . THR A 1 93 ? -15.363 -1.798 27.049 1.00 80.62 93 THR A C 1
ATOM 743 O O . THR A 1 93 ? -14.697 -2.819 27.222 1.00 80.62 93 THR A O 1
ATOM 746 N N . HIS A 1 94 ? -15.741 -1.424 25.823 1.00 77.81 94 HIS A N 1
ATOM 747 C CA . HIS A 1 94 ? -15.435 -2.181 24.604 1.00 77.81 94 HIS A CA 1
ATOM 748 C C . HIS A 1 94 ? -14.223 -1.646 23.835 1.00 77.81 94 HIS A C 1
ATOM 750 O O . HIS A 1 94 ? -13.773 -2.293 22.883 1.00 77.81 94 HIS A O 1
ATOM 756 N N . PHE A 1 95 ? -13.668 -0.511 24.264 1.00 80.44 95 PHE A N 1
ATOM 757 C CA . PHE A 1 95 ? -12.528 0.153 23.639 1.00 80.44 95 PHE A CA 1
ATOM 758 C C . PHE A 1 95 ? -11.301 -0.761 23.539 1.00 80.44 95 PHE A C 1
ATOM 760 O O . PHE A 1 95 ? -10.830 -1.039 22.435 1.00 80.44 95 PHE A O 1
ATOM 767 N N . TYR A 1 96 ? -10.833 -1.289 24.676 1.00 80.44 96 TYR A N 1
ATOM 768 C CA . TYR A 1 96 ? -9.636 -2.136 24.731 1.00 80.44 96 TYR A CA 1
ATOM 769 C C . TYR A 1 96 ? -9.795 -3.392 23.878 1.00 80.44 96 TYR A C 1
ATOM 771 O O . TYR A 1 96 ? -8.905 -3.737 23.107 1.00 80.44 96 TYR A O 1
ATOM 779 N N . ARG A 1 97 ? -10.975 -4.022 23.932 1.00 83.62 97 ARG A N 1
ATOM 780 C CA . ARG A 1 97 ? -11.285 -5.187 23.102 1.00 83.62 97 ARG A CA 1
ATOM 781 C C . ARG A 1 97 ? -11.185 -4.833 21.615 1.00 83.62 97 ARG A C 1
ATOM 783 O O . ARG A 1 97 ? -10.426 -5.473 20.895 1.00 83.62 97 ARG A O 1
ATOM 790 N N . LYS A 1 98 ? -11.890 -3.801 21.137 1.00 79.38 98 LYS A N 1
ATOM 791 C CA . LYS A 1 98 ? -11.861 -3.419 19.710 1.00 79.38 98 LYS A CA 1
ATOM 792 C C . LYS A 1 98 ? -10.450 -3.037 19.249 1.00 79.38 98 LYS A C 1
ATOM 794 O O . LYS A 1 98 ? -10.058 -3.424 18.149 1.00 79.38 98 LYS A O 1
ATOM 799 N N . LEU A 1 99 ? -9.682 -2.339 20.086 1.00 82.62 99 LEU A N 1
ATOM 800 C CA . LEU A 1 99 ? -8.301 -1.954 19.795 1.00 82.62 99 LEU A CA 1
ATOM 801 C C . LEU A 1 99 ? -7.398 -3.182 19.609 1.00 82.62 99 LEU A C 1
ATOM 803 O O . LEU A 1 99 ? -6.771 -3.323 18.559 1.00 82.62 99 LEU A O 1
ATOM 807 N N . THR A 1 100 ? -7.382 -4.098 20.581 1.00 84.62 100 THR A N 1
ATOM 808 C CA . THR A 1 100 ? -6.561 -5.316 20.528 1.00 84.62 100 THR A CA 1
ATOM 809 C C . THR A 1 100 ? -6.908 -6.167 19.307 1.00 84.62 100 THR A C 1
ATOM 811 O O . THR A 1 100 ? -6.016 -6.560 18.559 1.00 84.62 100 THR A O 1
ATOM 814 N N . TYR A 1 101 ? -8.197 -6.383 19.028 1.00 84.25 101 TYR A N 1
ATOM 815 C CA . TYR A 1 101 ? -8.622 -7.128 17.838 1.00 84.25 101 TYR A CA 1
ATOM 816 C C . TYR A 1 101 ? -8.216 -6.435 16.529 1.00 84.25 101 TYR A C 1
ATOM 818 O O . TYR A 1 101 ? -7.780 -7.104 15.591 1.00 84.25 101 TYR A O 1
ATOM 826 N N . SER A 1 102 ? -8.329 -5.105 16.457 1.00 81.12 102 SER A N 1
ATOM 827 C CA . SER A 1 102 ? -7.961 -4.332 15.267 1.00 81.12 102 SER A CA 1
ATOM 828 C C . SER A 1 102 ? -6.463 -4.423 14.959 1.00 81.12 102 SER A C 1
ATOM 830 O O . SER A 1 102 ? -6.082 -4.599 13.801 1.00 81.12 102 SER A O 1
ATOM 832 N N . VAL A 1 103 ? -5.608 -4.333 15.982 1.00 84.00 103 VAL A N 1
ATOM 833 C CA . VAL A 1 103 ? -4.147 -4.396 15.819 1.00 84.00 103 VAL A CA 1
ATOM 834 C C . VAL A 1 103 ? -3.687 -5.821 15.516 1.00 84.00 103 VAL A C 1
ATOM 836 O O . VAL A 1 103 ? -2.977 -6.038 14.532 1.00 84.00 103 VAL A O 1
ATOM 839 N N . LEU A 1 104 ? -4.137 -6.807 16.298 1.00 85.25 104 LEU A N 1
ATOM 840 C CA . LEU A 1 104 ? -3.698 -8.194 16.134 1.00 85.25 104 LEU A CA 1
ATOM 841 C C . LEU A 1 104 ? -4.132 -8.769 14.783 1.00 85.25 104 LEU A C 1
ATOM 843 O O . LEU A 1 104 ? -3.313 -9.338 14.062 1.00 85.25 104 LEU A O 1
ATOM 847 N N . ARG A 1 105 ? -5.391 -8.561 14.373 1.00 84.44 105 ARG A N 1
ATOM 848 C CA . ARG A 1 105 ? -5.886 -9.069 13.083 1.00 84.44 105 ARG A CA 1
ATOM 849 C C . ARG A 1 105 ? -5.146 -8.450 11.898 1.00 84.44 105 ARG A C 1
ATOM 851 O O . ARG A 1 105 ? -4.961 -9.126 10.887 1.00 84.44 105 ARG A O 1
ATOM 858 N N . ARG A 1 106 ? -4.715 -7.187 12.014 1.00 85.81 106 ARG A N 1
ATOM 859 C CA . ARG A 1 106 ? -3.912 -6.515 10.984 1.00 85.81 106 ARG A CA 1
ATOM 860 C C . ARG A 1 106 ? -2.541 -7.169 10.842 1.00 85.81 106 ARG A C 1
ATOM 862 O O . ARG A 1 106 ? -2.146 -7.445 9.715 1.00 85.81 106 ARG A O 1
ATOM 869 N N . GLY A 1 107 ? -1.864 -7.450 11.957 1.00 84.06 107 GLY A N 1
ATOM 870 C CA . GLY A 1 107 ? -0.584 -8.159 11.958 1.00 84.06 107 GLY A CA 1
ATOM 871 C C . GLY A 1 107 ? -0.706 -9.528 11.293 1.00 84.06 107 GLY A C 1
ATOM 872 O O . GLY A 1 107 ? -0.078 -9.773 10.267 1.00 84.06 107 GLY A O 1
ATOM 873 N N . PHE A 1 108 ? -1.592 -10.389 11.798 1.00 88.19 108 PHE A N 1
ATOM 874 C CA . PHE A 1 108 ? -1.758 -11.740 11.250 1.00 88.19 108 PHE A CA 1
ATOM 875 C C . PHE A 1 108 ? -2.122 -11.744 9.762 1.00 88.19 108 PHE A C 1
ATOM 877 O O . PHE A 1 108 ? -1.546 -12.507 8.993 1.00 88.19 108 PHE A O 1
ATOM 884 N N . ARG A 1 109 ? -3.024 -10.856 9.323 1.00 86.25 109 ARG A N 1
ATOM 885 C CA . ARG A 1 109 ? -3.405 -10.757 7.907 1.00 86.25 109 ARG A CA 1
ATOM 886 C C . ARG A 1 109 ? -2.258 -10.288 7.003 1.00 86.25 109 ARG A C 1
ATOM 888 O O . ARG A 1 109 ? -2.295 -10.600 5.821 1.00 86.25 109 ARG A O 1
ATOM 895 N N . LEU A 1 110 ? -1.285 -9.534 7.512 1.00 85.56 110 LEU A N 1
ATOM 896 C CA . LEU A 1 110 ? -0.126 -9.088 6.731 1.00 85.56 110 LEU A CA 1
ATOM 897 C C . LEU A 1 110 ? 0.991 -10.140 6.716 1.00 85.56 110 LEU A C 1
ATOM 899 O O . LEU A 1 110 ? 1.538 -10.420 5.656 1.00 85.56 110 LEU A O 1
ATOM 903 N N . TYR A 1 111 ? 1.299 -10.752 7.863 1.00 89.44 111 TYR A N 1
ATOM 904 C CA . TYR A 1 111 ? 2.422 -11.688 7.980 1.00 89.44 111 TYR A CA 1
ATOM 905 C C . TYR A 1 111 ? 2.109 -13.092 7.462 1.00 89.44 111 TYR A C 1
ATOM 907 O O . TYR A 1 111 ? 2.970 -13.695 6.830 1.00 89.44 111 TYR A O 1
ATOM 915 N N . ILE A 1 112 ? 0.897 -13.618 7.688 1.00 92.25 112 ILE A N 1
ATOM 916 C CA . ILE A 1 112 ? 0.558 -14.994 7.283 1.00 92.25 112 ILE A CA 1
ATOM 917 C C . ILE A 1 112 ? 0.653 -15.176 5.759 1.00 92.25 112 ILE A C 1
ATOM 919 O O . ILE A 1 112 ? 1.330 -16.111 5.340 1.00 92.25 112 ILE A O 1
ATOM 923 N N . PRO A 1 113 ? 0.060 -14.311 4.907 1.00 91.25 113 PRO A N 1
ATOM 924 C CA . PRO A 1 113 ? 0.161 -14.487 3.458 1.00 91.25 113 PRO A CA 1
ATOM 925 C C . PRO A 1 113 ? 1.599 -14.403 2.946 1.00 91.25 113 PRO A C 1
ATOM 927 O O . PRO A 1 113 ? 1.981 -15.188 2.085 1.00 91.25 113 PRO A O 1
ATOM 930 N N . VAL A 1 114 ? 2.408 -13.491 3.497 1.00 91.62 114 VAL A N 1
ATOM 931 C CA . VAL A 1 114 ? 3.821 -13.350 3.115 1.00 91.62 114 VAL A CA 1
ATOM 932 C C . VAL A 1 114 ? 4.613 -14.589 3.520 1.00 91.62 114 VAL A C 1
ATOM 934 O O . VAL A 1 114 ? 5.343 -15.131 2.701 1.00 91.62 114 VAL A O 1
ATOM 937 N N . LEU A 1 115 ? 4.422 -15.086 4.744 1.00 94.31 115 LEU A N 1
ATOM 938 C CA . LEU A 1 115 ? 5.086 -16.295 5.223 1.00 94.31 115 LEU A CA 1
ATOM 939 C C . LEU A 1 115 ? 4.733 -17.508 4.354 1.00 94.31 115 LEU A C 1
ATOM 941 O O . LEU A 1 115 ? 5.625 -18.255 3.964 1.00 94.31 115 LEU A O 1
ATOM 945 N N . VAL A 1 116 ? 3.454 -17.676 4.006 1.00 95.44 116 VAL A N 1
ATOM 946 C CA . VAL A 1 116 ? 3.004 -18.760 3.122 1.00 95.44 116 VAL A CA 1
ATOM 947 C C . VAL A 1 116 ? 3.655 -18.645 1.744 1.00 95.44 116 VAL A C 1
ATOM 949 O O . VAL A 1 116 ? 4.195 -19.633 1.258 1.00 95.44 116 VAL A O 1
ATOM 952 N N . LEU A 1 117 ? 3.668 -17.456 1.135 1.00 93.38 117 LEU A N 1
ATOM 953 C CA . LEU A 1 117 ? 4.324 -17.242 -0.159 1.00 93.38 117 LEU A CA 1
ATOM 954 C C . LEU A 1 117 ? 5.826 -17.538 -0.093 1.00 93.38 117 LEU A C 1
ATOM 956 O O . LEU A 1 117 ? 6.334 -18.238 -0.957 1.00 93.38 117 LEU A O 1
ATOM 960 N N . CYS A 1 118 ? 6.526 -17.083 0.947 1.00 92.25 118 CYS A N 1
ATOM 961 C CA . CYS A 1 118 ? 7.949 -17.368 1.124 1.00 92.25 118 CYS A CA 1
ATOM 962 C C . CYS A 1 118 ? 8.232 -18.872 1.247 1.00 92.25 118 CYS A C 1
ATOM 964 O O . CYS A 1 118 ? 9.166 -19.366 0.618 1.00 92.25 118 CYS A O 1
ATOM 966 N N . LEU A 1 119 ? 7.426 -19.605 2.023 1.00 95.19 119 LEU A N 1
ATOM 967 C CA . LEU A 1 119 ? 7.573 -21.056 2.168 1.00 95.19 119 LEU A CA 1
ATOM 968 C C . LEU A 1 119 ? 7.283 -21.795 0.860 1.00 95.19 119 LEU A C 1
ATOM 970 O O . LEU A 1 119 ? 8.018 -22.714 0.508 1.00 95.19 119 LEU A O 1
ATOM 974 N N . LEU A 1 120 ? 6.246 -21.382 0.128 1.00 94.06 120 LEU A N 1
ATOM 975 C CA . LEU A 1 120 ? 5.909 -21.960 -1.172 1.00 94.06 120 LEU A CA 1
ATOM 976 C C . LEU A 1 120 ? 7.010 -21.701 -2.201 1.00 94.06 120 LEU A C 1
ATOM 978 O O . LEU A 1 120 ? 7.429 -22.637 -2.874 1.00 94.06 120 LEU A O 1
ATOM 982 N N . SER A 1 121 ? 7.522 -20.471 -2.285 1.00 89.25 121 SER A N 1
ATOM 983 C CA . SER A 1 121 ? 8.642 -20.138 -3.169 1.00 89.25 121 SER A CA 1
ATOM 984 C C . SER A 1 121 ? 9.895 -20.937 -2.810 1.00 89.25 121 SER A C 1
ATOM 986 O O . SER A 1 121 ? 10.560 -21.463 -3.696 1.00 89.25 121 SER A O 1
ATOM 988 N N . HIS A 1 122 ? 10.200 -21.095 -1.518 1.00 89.81 122 HIS A N 1
ATOM 989 C CA . HIS A 1 122 ? 11.332 -21.907 -1.073 1.00 89.81 122 HIS A CA 1
ATOM 990 C C . HIS A 1 122 ? 11.165 -23.389 -1.440 1.00 89.81 122 HIS A C 1
ATOM 992 O O . HIS A 1 122 ? 12.095 -24.007 -1.954 1.00 89.81 122 HIS A O 1
ATOM 998 N N . ALA A 1 123 ? 9.974 -23.955 -1.234 1.00 92.50 123 ALA A N 1
ATOM 999 C CA . ALA A 1 123 ? 9.674 -25.332 -1.618 1.00 92.50 123 ALA A CA 1
ATOM 1000 C C . ALA A 1 123 ? 9.731 -25.535 -3.144 1.00 92.50 123 ALA A C 1
ATOM 1002 O O . ALA A 1 123 ? 10.249 -26.550 -3.610 1.00 92.50 123 ALA A O 1
ATOM 1003 N N . ALA A 1 124 ? 9.246 -24.569 -3.929 1.00 89.94 124 ALA A N 1
ATOM 1004 C CA . ALA A 1 124 ? 9.299 -24.605 -5.391 1.00 89.94 124 ALA A CA 1
ATOM 1005 C C . ALA A 1 124 ? 10.743 -24.572 -5.922 1.00 89.94 124 ALA A C 1
ATOM 1007 O O . ALA A 1 124 ? 11.064 -25.316 -6.846 1.00 89.94 124 ALA A O 1
ATOM 1008 N N . LEU A 1 125 ? 11.621 -23.776 -5.303 1.00 87.12 125 LEU A N 1
ATOM 1009 C CA . LEU A 1 125 ? 13.056 -23.768 -5.607 1.00 87.12 125 LEU A CA 1
ATOM 1010 C C . LEU A 1 125 ? 13.719 -25.102 -5.231 1.00 87.12 125 LEU A C 1
ATOM 1012 O O . LEU A 1 125 ? 14.452 -25.675 -6.028 1.00 87.12 125 LEU A O 1
ATOM 1016 N N . TYR A 1 126 ? 13.436 -25.633 -4.036 1.00 88.12 126 TYR A N 1
ATOM 1017 C CA . TYR A 1 126 ? 14.039 -26.886 -3.565 1.00 88.12 126 TYR A CA 1
ATOM 1018 C C . TYR A 1 126 ? 13.637 -28.105 -4.411 1.00 88.12 126 TYR A C 1
ATOM 1020 O O . TYR A 1 126 ? 14.427 -29.026 -4.599 1.00 88.12 126 TYR A O 1
ATOM 1028 N N . THR A 1 127 ? 12.409 -28.113 -4.931 1.00 90.31 127 THR A N 1
ATOM 1029 C CA . THR A 1 127 ? 11.888 -29.193 -5.786 1.00 90.31 127 THR A CA 1
ATOM 1030 C C . THR A 1 127 ? 12.287 -29.060 -7.258 1.00 90.31 127 THR A C 1
ATOM 1032 O O . THR A 1 127 ? 11.962 -29.949 -8.041 1.00 90.31 127 THR A O 1
ATOM 1035 N N . GLY A 1 128 ? 12.980 -27.981 -7.644 1.00 84.50 128 GLY A N 1
ATOM 1036 C CA . GLY A 1 128 ? 13.333 -27.701 -9.040 1.00 84.50 128 GLY A CA 1
ATOM 1037 C C . GLY A 1 128 ? 12.133 -27.325 -9.917 1.00 84.50 128 GLY A C 1
ATOM 1038 O O . GLY A 1 128 ? 12.198 -27.439 -11.135 1.00 84.50 128 GLY A O 1
ATOM 1039 N N . LEU A 1 129 ? 11.008 -26.909 -9.319 1.00 84.50 129 LEU A N 1
ATOM 1040 C CA . LEU A 1 129 ? 9.838 -26.423 -10.062 1.00 84.50 129 LEU A CA 1
ATOM 1041 C C . LEU A 1 129 ? 10.074 -25.007 -10.613 1.00 84.50 129 LEU A C 1
ATOM 1043 O O . LEU A 1 129 ? 9.478 -24.614 -11.615 1.00 84.50 129 LEU A O 1
ATOM 1047 N N . MET A 1 130 ? 10.924 -24.237 -9.934 1.00 78.44 130 MET A N 1
ATOM 1048 C CA . MET A 1 130 ? 11.383 -22.922 -10.362 1.00 78.44 130 MET A CA 1
ATOM 1049 C C . MET A 1 130 ? 12.908 -22.909 -10.399 1.00 78.44 130 MET A C 1
ATOM 1051 O O . MET A 1 130 ? 13.548 -23.037 -9.361 1.00 78.44 130 MET A O 1
ATOM 1055 N N . ASP A 1 131 ? 13.478 -22.679 -11.578 1.00 74.25 131 ASP A N 1
ATOM 1056 C CA . ASP A 1 131 ? 14.915 -22.467 -11.766 1.00 74.25 131 ASP A CA 1
ATOM 1057 C C . ASP A 1 131 ? 15.205 -20.963 -11.792 1.00 74.25 131 ASP A C 1
ATOM 1059 O O . ASP A 1 131 ? 15.515 -20.377 -12.832 1.00 74.25 131 ASP A O 1
ATOM 1063 N N . TRP A 1 132 ? 15.032 -20.297 -10.649 1.00 69.94 132 TRP A N 1
ATOM 1064 C CA . TRP A 1 132 ? 15.396 -18.886 -10.532 1.00 69.94 132 TRP A CA 1
ATOM 1065 C C . TRP A 1 132 ? 16.851 -18.765 -10.075 1.00 69.94 132 TRP A C 1
ATOM 1067 O O . TRP A 1 132 ? 17.188 -19.083 -8.933 1.00 69.94 132 TRP A O 1
ATOM 1077 N N . THR A 1 133 ? 17.722 -18.310 -10.977 1.00 68.00 133 THR A N 1
ATOM 1078 C CA . THR A 1 133 ? 19.122 -18.004 -10.676 1.00 68.00 133 THR A CA 1
ATOM 1079 C C . THR A 1 133 ? 19.289 -16.497 -10.450 1.00 68.00 133 THR A C 1
ATOM 1081 O O . THR A 1 133 ? 18.966 -15.705 -11.342 1.00 68.00 133 THR A O 1
ATOM 1084 N N . PRO A 1 134 ? 19.806 -16.063 -9.283 1.00 60.56 134 PRO A N 1
ATOM 1085 C CA . PRO A 1 134 ? 20.164 -14.664 -9.084 1.00 60.56 134 PRO A CA 1
ATOM 1086 C C . PRO A 1 134 ? 21.219 -14.272 -10.129 1.00 60.56 134 PRO A C 1
ATOM 1088 O O . PRO A 1 134 ? 22.295 -14.864 -10.161 1.00 60.56 134 PRO A O 1
ATOM 1091 N N . GLY A 1 135 ? 20.909 -13.309 -11.003 1.00 56.28 135 GLY A N 1
ATOM 1092 C CA . GLY A 1 135 ? 21.830 -12.861 -12.058 1.00 56.28 135 GLY A CA 1
ATOM 1093 C C . GLY A 1 135 ? 21.716 -13.596 -13.399 1.00 56.28 135 GLY A C 1
ATOM 1094 O O . GLY A 1 135 ? 22.656 -13.557 -14.190 1.00 56.28 135 GLY A O 1
ATOM 1095 N N . ASN A 1 136 ? 20.588 -14.251 -13.696 1.00 53.03 136 ASN A N 1
ATOM 1096 C CA . ASN A 1 136 ? 20.325 -14.779 -15.038 1.00 53.03 136 ASN A CA 1
ATOM 1097 C C . ASN A 1 136 ? 20.536 -13.676 -16.107 1.00 53.03 136 ASN A C 1
ATOM 1099 O O . ASN A 1 136 ? 19.894 -12.625 -16.012 1.00 53.03 136 ASN A O 1
ATOM 1103 N N . PRO A 1 137 ? 21.362 -13.891 -17.154 1.00 53.22 137 PRO A N 1
ATOM 1104 C CA . PRO A 1 137 ? 21.619 -12.898 -18.206 1.00 53.22 137 PRO A CA 1
ATOM 1105 C C . PRO A 1 137 ? 20.368 -12.412 -18.951 1.00 53.22 137 PRO A C 1
ATOM 1107 O O . PRO A 1 137 ? 20.427 -11.423 -19.674 1.00 53.22 137 PRO A O 1
ATOM 1110 N N . LYS A 1 138 ? 19.240 -13.120 -18.809 1.00 53.28 138 LYS A N 1
ATOM 1111 C CA . LYS A 1 138 ? 17.940 -12.731 -19.371 1.00 53.28 138 LYS A CA 1
ATOM 1112 C C . LYS A 1 138 ? 17.213 -11.652 -18.556 1.00 53.28 138 LYS A C 1
ATOM 1114 O O . LYS A 1 138 ? 16.351 -10.978 -19.106 1.00 53.28 138 LYS A O 1
ATOM 1119 N N . GLU A 1 139 ? 17.548 -11.502 -17.275 1.00 55.84 139 GLU A N 1
ATOM 1120 C CA . GLU A 1 139 ? 16.939 -10.542 -16.337 1.00 55.84 139 GLU A CA 1
ATOM 1121 C C . GLU A 1 139 ? 17.937 -9.463 -15.872 1.00 55.84 139 GLU A C 1
ATOM 1123 O O . GLU A 1 139 ? 17.533 -8.392 -15.418 1.00 55.84 139 GLU A O 1
ATOM 1128 N N . GLY A 1 140 ? 19.244 -9.727 -15.989 1.00 53.53 140 GLY A N 1
ATOM 1129 C CA . GLY A 1 140 ? 20.311 -8.783 -15.667 1.00 53.53 140 GLY A CA 1
ATOM 1130 C C . GLY A 1 140 ? 20.535 -7.730 -16.754 1.00 53.53 140 GLY A C 1
ATOM 1131 O O . GLY A 1 140 ? 20.375 -7.989 -17.947 1.00 53.53 140 GLY A O 1
ATOM 1132 N N . CYS A 1 141 ? 20.950 -6.528 -16.345 1.00 52.88 141 CYS A N 1
ATOM 1133 C CA . CYS A 1 141 ? 21.445 -5.518 -17.277 1.00 52.88 141 CYS A CA 1
ATOM 1134 C C . CYS A 1 141 ? 22.589 -6.111 -18.123 1.00 52.88 141 CYS A C 1
ATOM 1136 O O . CYS A 1 141 ? 23.526 -6.669 -17.542 1.00 52.88 141 CYS A O 1
ATOM 1138 N N . PRO A 1 142 ? 22.568 -5.966 -19.461 1.00 49.97 142 PRO A N 1
ATOM 1139 C CA . PRO A 1 142 ? 23.691 -6.377 -20.294 1.00 49.97 142 PRO A CA 1
ATOM 1140 C C . PRO A 1 142 ? 24.977 -5.691 -19.809 1.00 49.97 142 PRO A C 1
ATOM 1142 O O . PRO A 1 142 ? 25.060 -4.464 -19.827 1.00 49.97 142 PRO A O 1
ATOM 1145 N N . GLY A 1 143 ? 25.960 -6.474 -19.351 1.00 55.81 143 GLY A N 1
ATOM 1146 C CA . GLY A 1 143 ? 27.274 -5.973 -18.923 1.00 55.81 143 GLY A CA 1
ATOM 1147 C C . GLY A 1 143 ? 27.501 -5.823 -17.413 1.00 55.81 143 GLY A C 1
ATOM 1148 O O . GLY A 1 143 ? 28.512 -5.243 -17.029 1.00 55.81 143 GLY A O 1
ATOM 1149 N N . ALA A 1 144 ? 26.612 -6.326 -16.553 1.00 52.88 144 ALA A N 1
ATOM 1150 C CA . ALA A 1 144 ? 26.941 -6.492 -15.137 1.00 52.88 144 ALA A CA 1
ATOM 1151 C C . ALA A 1 144 ? 27.781 -7.771 -14.952 1.00 52.88 144 ALA A C 1
ATOM 1153 O O . ALA A 1 144 ? 27.254 -8.876 -15.084 1.00 52.88 144 ALA A O 1
ATOM 1154 N N . GLU A 1 145 ? 29.086 -7.625 -14.706 1.00 47.56 145 GLU A N 1
ATOM 1155 C CA . GLU A 1 145 ? 29.929 -8.739 -14.248 1.00 47.56 145 GLU A CA 1
ATOM 1156 C C . GLU A 1 145 ? 29.584 -9.116 -12.792 1.00 47.56 145 GLU A C 1
ATOM 1158 O O . GLU A 1 145 ? 29.117 -8.246 -12.048 1.00 47.56 145 GLU A O 1
ATOM 1163 N N . PRO A 1 146 ? 29.748 -10.400 -12.410 1.00 56.81 146 PRO A N 1
ATOM 1164 C CA . PRO A 1 146 ? 29.425 -10.903 -11.072 1.00 56.81 146 PRO A CA 1
ATOM 1165 C C . PRO A 1 146 ? 30.237 -10.257 -9.942 1.00 56.81 146 PRO A C 1
ATOM 1167 O O . PRO A 1 146 ? 31.420 -9.913 -10.161 1.00 56.81 146 PRO A O 1
#

Sequence (146 aa):
MALTAPATGREHWLDGLRGIAAAIVAWFHFTVCEMGPPYRSFWSTPAEDNRRWFQLPPFRLLFAGQAMVLIFFVISGYAVSISIVRLREEAPTHFYRKLTYSVLRRGFRLYIPVLVLCLLSHAALYTGLMDWTPGNPKEGCPGAEP

Organism: NCBI:txid1448316

Foldseek 3Di:
DDPPDPPPDQPVVLVVLLVLLVVLLVVLVVPVVPDPQLQDALPDPPNVSRVDPCNDPPNNVSNPNVVSVVVNVVSVVVSLVVVLVVCCVVPVPCSVVSVVCVVVVVVCVVPVVVVVVVVVVVVCVVVVVDPDDDDDVVPDDPPDDD

Secondary structure (DSSP, 8-state):
-----------HHHHHHHHHHHHHHHHHHHHTTT-HHHHS-TTPSSGGGS--GGGSTTTHHHH-HHHHHHHHHHHHHHHHHHHHHHHHHH-HHHHHHHHHHHHHHHHHH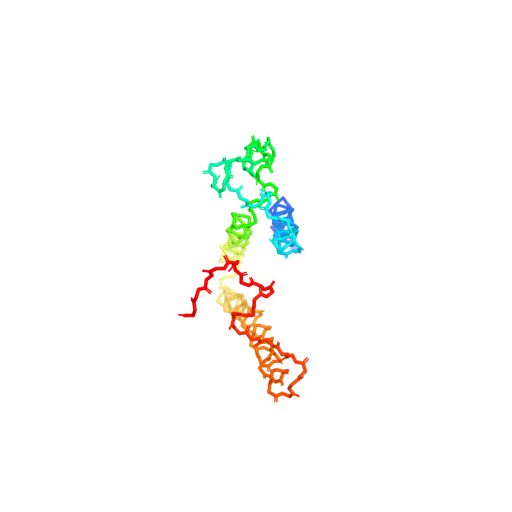HHHHHHHHHHHHHHHHHTTS----TT-TTTSPTT---

InterPro domains:
  IPR002656 Acyltransferase 3 domain [PF01757] (12-120)
  IPR050879 Acyltransferase 3 [PTHR23028] (11-127)

pLDDT: mean 80.31, std 13.69, range [35.94, 95.44]